Protein AF-A0A926TLB5-F1 (afdb_monomer_lite)

Secondary structure (DSSP, 8-state):
---------EEEEE--EEEETTEEEEEEEEEES--TTS-TT-TT--EEEEEEEEEEETTEEEEEEEEEEESS---HHHHHHHHHH-HHHHH---

pLDDT: mean 83.16, std 13.11, range [44.34, 97.69]

Radius of gyration: 14.3 Å; chains: 1; bounding box: 35×25×36 Å

Structure (mmCIF, N/CA/C/O backbone):
data_AF-A0A926TLB5-F1
#
_entry.id   AF-A0A926TLB5-F1
#
loop_
_atom_site.group_PDB
_atom_site.id
_atom_site.type_symbol
_atom_site.label_atom_id
_atom_site.label_alt_id
_atom_site.label_comp_id
_atom_site.label_asym_id
_atom_site.label_entity_id
_atom_site.label_seq_id
_atom_site.pdbx_PDB_ins_code
_atom_site.Cartn_x
_atom_site.Cartn_y
_atom_site.Cartn_z
_atom_site.occupancy
_atom_site.B_iso_or_equiv
_atom_site.auth_seq_id
_atom_site.auth_comp_id
_atom_site.auth_asym_id
_atom_site.auth_atom_id
_atom_site.pdbx_PDB_model_num
ATOM 1 N N . MET A 1 1 ? 11.085 17.278 -5.282 1.00 44.34 1 MET A N 1
ATOM 2 C CA . MET A 1 1 ? 11.140 17.315 -3.807 1.00 44.34 1 MET A CA 1
ATOM 3 C C . MET A 1 1 ? 10.642 15.971 -3.307 1.00 44.34 1 MET A C 1
ATOM 5 O O . MET A 1 1 ? 9.530 15.608 -3.660 1.00 44.34 1 MET A O 1
ATOM 9 N N . GLN A 1 2 ? 11.465 15.197 -2.597 1.00 52.81 2 GLN A N 1
ATOM 10 C CA . GLN A 1 2 ? 10.972 14.029 -1.863 1.00 52.81 2 GLN A CA 1
ATOM 11 C C . GLN A 1 2 ? 10.305 14.562 -0.597 1.00 52.81 2 GLN A C 1
ATOM 13 O O . GLN A 1 2 ? 10.980 15.110 0.270 1.00 52.81 2 GLN A O 1
ATOM 18 N N . THR A 1 3 ? 8.979 14.496 -0.532 1.00 59.03 3 THR A N 1
ATOM 19 C CA . THR A 1 3 ? 8.248 14.852 0.684 1.00 59.03 3 THR A CA 1
ATOM 20 C C . THR A 1 3 ? 8.497 13.754 1.709 1.00 59.03 3 THR A C 1
ATOM 22 O O . THR A 1 3 ? 8.103 12.610 1.496 1.00 59.03 3 THR A O 1
ATOM 25 N N . GLN A 1 4 ? 9.187 14.084 2.798 1.00 67.25 4 GLN A N 1
ATOM 26 C CA . GLN A 1 4 ? 9.387 13.161 3.907 1.00 67.25 4 GLN A CA 1
ATOM 27 C C . GLN A 1 4 ? 8.161 13.235 4.821 1.00 67.25 4 GLN A C 1
ATOM 29 O O . GLN A 1 4 ? 7.875 14.284 5.395 1.00 67.25 4 GLN A O 1
ATOM 34 N N . PHE A 1 5 ? 7.412 12.138 4.917 1.00 76.88 5 PHE A N 1
ATOM 35 C CA . PHE A 1 5 ? 6.289 12.022 5.846 1.00 76.88 5 PHE A CA 1
ATOM 36 C C . PHE A 1 5 ? 6.789 11.529 7.203 1.00 76.88 5 PHE A C 1
ATOM 38 O O . PHE A 1 5 ? 7.741 10.748 7.266 1.00 76.88 5 PHE A O 1
ATOM 45 N N . GLU A 1 6 ? 6.139 11.962 8.282 1.00 76.88 6 GLU A N 1
ATOM 46 C CA . GLU A 1 6 ? 6.471 11.473 9.617 1.00 76.88 6 GLU A CA 1
ATOM 47 C C . GLU A 1 6 ? 6.324 9.942 9.701 1.00 76.88 6 GLU A C 1
ATOM 49 O O . GLU A 1 6 ? 5.416 9.360 9.088 1.00 76.88 6 GLU A O 1
ATOM 54 N N . PRO A 1 7 ? 7.212 9.263 10.446 1.00 74.31 7 PRO A N 1
ATOM 55 C CA . PRO A 1 7 ? 7.097 7.834 10.673 1.00 74.31 7 PRO A CA 1
ATOM 56 C C . PRO A 1 7 ? 5.904 7.558 11.596 1.00 74.31 7 PRO A C 1
ATOM 58 O O . PRO A 1 7 ? 5.969 7.756 12.806 1.00 74.31 7 PRO A O 1
ATOM 61 N N . VAL A 1 8 ? 4.803 7.089 11.009 1.00 81.75 8 VAL A N 1
ATOM 62 C CA . VAL A 1 8 ? 3.609 6.638 11.737 1.00 81.75 8 VAL A CA 1
ATOM 63 C C . VAL A 1 8 ? 3.673 5.116 11.909 1.00 81.75 8 VAL A C 1
ATOM 65 O O . VAL A 1 8 ? 4.011 4.428 10.941 1.00 81.75 8 VAL A O 1
ATOM 68 N N . PRO A 1 9 ? 3.333 4.570 13.093 1.00 87.38 9 PRO A N 1
ATOM 69 C CA . PRO A 1 9 ? 3.200 3.131 13.288 1.00 87.38 9 PRO A CA 1
ATOM 70 C C . PRO A 1 9 ? 2.268 2.483 12.253 1.00 87.38 9 PRO A C 1
ATOM 72 O O . PRO A 1 9 ? 1.202 3.016 11.914 1.00 87.38 9 PRO A O 1
ATOM 75 N N . VAL A 1 10 ? 2.704 1.340 11.722 1.00 91.75 10 VAL A N 1
ATOM 76 C CA . VAL A 1 10 ? 1.985 0.577 10.697 1.00 91.75 10 VAL A CA 1
ATOM 77 C C . VAL A 1 10 ? 1.406 -0.691 11.314 1.00 91.75 10 VAL A C 1
ATOM 79 O O . VAL A 1 10 ? 2.120 -1.457 11.955 1.00 91.75 10 VAL A O 1
ATOM 82 N N . GLN A 1 11 ? 0.120 -0.944 11.076 1.00 93.12 11 GLN A N 1
ATOM 83 C CA . GLN A 1 11 ? -0.539 -2.192 11.484 1.00 93.12 11 GLN A CA 1
ATOM 84 C C . GLN A 1 11 ? -0.222 -3.345 10.551 1.00 93.12 11 GLN A C 1
ATOM 86 O O . GLN A 1 11 ? -0.204 -4.503 10.956 1.00 93.12 11 GLN A O 1
ATOM 91 N N . SER A 1 12 ? -0.058 -3.034 9.272 1.00 96.12 12 SER A N 1
ATOM 92 C CA . SER A 1 12 ? 0.166 -4.021 8.231 1.00 96.12 12 SER A CA 1
ATOM 93 C C . SER A 1 12 ? 0.932 -3.381 7.085 1.00 96.12 12 SER A C 1
ATOM 95 O O . SER A 1 12 ? 0.768 -2.188 6.803 1.00 96.12 12 SER A O 1
ATOM 97 N N . LEU A 1 13 ? 1.766 -4.187 6.436 1.00 96.50 13 LEU A N 1
ATOM 98 C CA . LEU A 1 13 ? 2.638 -3.796 5.342 1.00 96.50 13 LEU A CA 1
ATOM 99 C C . LEU A 1 13 ? 2.609 -4.884 4.268 1.00 96.50 13 LEU A C 1
ATOM 101 O O . LEU A 1 13 ? 2.741 -6.062 4.591 1.00 96.50 13 LEU A O 1
ATOM 105 N N . ASP A 1 14 ? 2.473 -4.481 3.009 1.00 97.69 14 ASP A N 1
ATOM 106 C CA . ASP A 1 14 ? 2.636 -5.355 1.848 1.00 97.69 14 ASP A CA 1
ATOM 107 C C . ASP A 1 14 ? 3.428 -4.624 0.762 1.00 97.69 14 ASP A C 1
ATOM 109 O O . ASP A 1 14 ? 3.228 -3.425 0.550 1.00 97.69 14 ASP A O 1
ATOM 113 N N . THR A 1 15 ? 4.328 -5.335 0.081 1.00 96.69 15 THR A N 1
ATOM 114 C CA . THR A 1 15 ? 5.258 -4.727 -0.886 1.00 96.69 15 THR A CA 1
ATOM 115 C C . THR A 1 15 ? 5.267 -5.467 -2.229 1.00 96.69 15 THR A C 1
ATOM 117 O O . THR A 1 15 ? 6.283 -6.060 -2.611 1.00 96.69 15 THR A O 1
ATOM 120 N N . PRO A 1 16 ? 4.146 -5.492 -2.974 1.00 94.88 16 PRO A N 1
ATOM 121 C CA . PRO A 1 16 ? 4.082 -6.221 -4.228 1.00 94.88 16 PRO A CA 1
ATOM 122 C C . PRO A 1 16 ? 4.947 -5.558 -5.301 1.00 94.88 16 PRO A C 1
ATOM 124 O O . PRO A 1 16 ? 4.907 -4.342 -5.525 1.00 94.88 16 PRO A O 1
ATOM 127 N N . THR A 1 17 ? 5.686 -6.397 -6.023 1.00 93.50 17 THR A N 1
ATOM 128 C CA . THR A 1 17 ? 6.422 -6.010 -7.228 1.00 93.50 17 THR A CA 1
ATOM 129 C C . THR A 1 17 ? 5.744 -6.591 -8.459 1.00 93.50 17 THR A C 1
ATOM 131 O O . THR A 1 17 ? 5.308 -7.739 -8.475 1.00 93.50 17 THR A O 1
ATOM 134 N N . GLU A 1 18 ? 5.664 -5.787 -9.508 1.00 91.06 18 GLU A N 1
ATOM 135 C CA . GLU A 1 18 ? 5.104 -6.151 -10.797 1.00 91.06 18 GLU A CA 1
ATOM 136 C C . GLU A 1 18 ? 6.090 -5.799 -11.910 1.00 91.06 18 GLU A C 1
ATOM 138 O O . GLU A 1 18 ? 6.631 -4.694 -11.941 1.00 91.06 18 GLU A O 1
ATOM 143 N N . GLN A 1 19 ? 6.276 -6.724 -12.852 1.00 89.88 19 GLN A N 1
ATOM 144 C CA . GLN A 1 19 ? 6.993 -6.479 -14.098 1.00 89.88 19 GLN A CA 1
ATOM 145 C C . GLN A 1 19 ? 6.005 -6.527 -15.262 1.00 89.88 19 GLN A C 1
ATOM 147 O O . GLN A 1 19 ? 5.228 -7.469 -15.405 1.00 89.88 19 GLN A O 1
ATOM 152 N N . THR A 1 20 ? 6.046 -5.526 -16.133 1.00 85.94 20 THR A N 1
ATOM 153 C CA . THR A 1 20 ? 5.302 -5.507 -17.393 1.00 85.94 20 THR A CA 1
ATOM 154 C C . THR A 1 20 ? 6.208 -4.978 -18.489 1.00 85.94 20 THR A C 1
ATOM 156 O O . THR A 1 20 ? 6.509 -3.791 -18.495 1.00 85.94 20 THR A O 1
ATOM 159 N N . ARG A 1 21 ? 6.610 -5.830 -19.441 1.00 87.81 21 ARG A N 1
ATOM 160 C CA . ARG A 1 21 ? 7.500 -5.461 -20.560 1.00 87.81 21 ARG A CA 1
ATOM 161 C C . ARG A 1 21 ? 8.722 -4.660 -20.073 1.00 87.81 21 ARG A C 1
ATOM 163 O O . ARG A 1 21 ? 9.595 -5.239 -19.436 1.00 87.81 21 ARG A O 1
ATOM 170 N N . ASP A 1 22 ? 8.754 -3.355 -20.336 1.00 85.38 22 ASP A N 1
ATOM 171 C CA . ASP A 1 22 ? 9.822 -2.397 -20.024 1.00 85.38 22 ASP A CA 1
ATOM 172 C C . ASP A 1 22 ? 9.637 -1.647 -18.691 1.00 85.38 22 ASP A C 1
ATOM 174 O O . ASP A 1 22 ? 10.438 -0.770 -18.356 1.00 85.38 22 ASP A O 1
ATOM 178 N N . ARG A 1 23 ? 8.579 -1.964 -17.937 1.00 86.50 23 ARG A N 1
ATOM 179 C CA . ARG A 1 23 ? 8.205 -1.290 -16.694 1.00 86.50 23 ARG A CA 1
ATOM 180 C C . ARG A 1 23 ? 8.251 -2.246 -15.508 1.00 86.50 23 ARG A C 1
ATOM 182 O O . ARG A 1 23 ? 7.491 -3.211 -15.463 1.00 86.50 23 ARG A O 1
ATOM 189 N N . GLN A 1 24 ? 9.061 -1.902 -14.512 1.00 92.00 24 GLN A N 1
ATOM 190 C CA . GLN A 1 24 ? 8.994 -2.492 -13.176 1.00 92.00 24 GLN A CA 1
ATOM 191 C C . GLN A 1 24 ? 8.253 -1.532 -12.249 1.00 92.00 24 GLN A C 1
ATOM 193 O O . GLN A 1 24 ? 8.467 -0.320 -12.301 1.00 92.00 24 GLN A O 1
ATOM 198 N N . THR A 1 25 ? 7.355 -2.038 -11.414 1.00 91.88 25 THR A N 1
ATOM 199 C CA . THR A 1 25 ? 6.634 -1.241 -10.420 1.00 91.88 25 THR A CA 1
ATOM 200 C C . THR A 1 25 ? 6.624 -1.971 -9.091 1.00 91.88 25 THR A C 1
ATOM 202 O O . THR A 1 25 ? 6.059 -3.054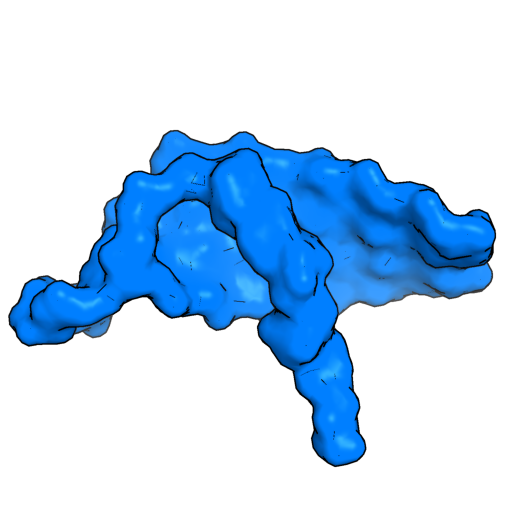 -8.986 1.00 91.88 25 THR A O 1
ATOM 205 N N . GLN A 1 26 ? 7.216 -1.360 -8.074 1.00 94.25 26 GLN A N 1
ATOM 206 C CA . GLN A 1 26 ? 7.089 -1.788 -6.688 1.00 94.25 26 GLN A CA 1
ATOM 207 C C . GLN A 1 26 ? 6.125 -0.841 -5.982 1.00 94.25 26 GLN A C 1
ATOM 209 O O . GLN A 1 26 ? 6.233 0.380 -6.121 1.00 94.25 26 GLN A O 1
ATOM 214 N N . ARG A 1 27 ? 5.167 -1.398 -5.246 1.00 93.38 27 ARG A N 1
ATOM 215 C CA . ARG A 1 27 ? 4.259 -0.635 -4.388 1.00 93.38 27 ARG A CA 1
ATOM 216 C C . ARG A 1 27 ? 4.505 -1.076 -2.962 1.00 93.38 27 ARG A C 1
ATOM 218 O O . ARG A 1 27 ? 4.520 -2.269 -2.724 1.00 93.38 27 ARG A O 1
ATOM 225 N N . THR A 1 28 ? 4.662 -0.143 -2.043 1.00 96.12 28 THR A N 1
ATOM 226 C CA . THR A 1 28 ? 4.664 -0.400 -0.605 1.00 96.12 28 THR A CA 1
ATOM 227 C C . THR A 1 28 ? 3.352 0.138 -0.058 1.00 96.12 28 THR A C 1
ATOM 229 O O . THR A 1 28 ? 3.132 1.348 -0.063 1.00 96.12 28 THR A O 1
ATOM 232 N N . VAL A 1 29 ? 2.460 -0.754 0.361 1.00 96.06 29 VAL A N 1
ATOM 233 C CA . VAL A 1 29 ? 1.160 -0.425 0.949 1.00 96.06 29 VAL A CA 1
ATOM 234 C C . VAL A 1 29 ? 1.272 -0.567 2.459 1.00 96.06 29 VAL A C 1
ATOM 236 O O . VAL A 1 29 ? 1.523 -1.655 2.969 1.00 96.06 29 VAL A O 1
ATOM 239 N N . SER A 1 30 ? 1.075 0.528 3.186 1.00 95.75 30 SER A N 1
ATOM 240 C CA . SER A 1 30 ? 1.096 0.561 4.648 1.00 95.75 30 SER A CA 1
ATOM 241 C C . SER A 1 30 ? -0.278 0.938 5.183 1.00 95.75 30 SER A C 1
ATOM 243 O O . SER A 1 30 ? -0.780 2.017 4.871 1.00 95.75 30 SER A O 1
ATOM 245 N N . VAL A 1 31 ? -0.875 0.085 6.016 1.00 94.62 31 VAL A N 1
ATOM 246 C CA . VAL A 1 31 ? -2.080 0.427 6.789 1.00 94.62 31 VAL A CA 1
ATOM 247 C C . VAL A 1 31 ? -1.637 1.090 8.085 1.00 94.62 31 VAL A C 1
ATOM 249 O O . VAL A 1 31 ? -0.940 0.472 8.888 1.00 94.62 31 VAL A O 1
ATOM 252 N N . LEU A 1 32 ? -2.022 2.346 8.286 1.00 91.50 32 LEU A N 1
ATOM 253 C CA . LEU A 1 32 ? -1.592 3.136 9.438 1.00 91.50 32 LEU A CA 1
ATOM 254 C C . LEU A 1 32 ? -2.455 2.828 10.671 1.00 91.50 32 LEU A C 1
ATOM 256 O O . LEU A 1 32 ? -3.666 2.632 10.546 1.00 91.50 32 LEU A O 1
ATOM 260 N N . ASP A 1 33 ? -1.839 2.816 11.857 1.00 82.88 33 ASP A N 1
ATOM 261 C CA . ASP A 1 33 ? -2.501 2.505 13.134 1.00 82.88 33 ASP A CA 1
ATOM 262 C C . ASP A 1 33 ? -3.648 3.453 13.478 1.00 82.88 33 ASP A C 1
ATOM 264 O O . ASP A 1 33 ? -4.790 3.051 13.720 1.00 82.88 33 ASP A O 1
ATOM 268 N N . ARG A 1 34 ? -3.329 4.743 13.515 1.00 69.81 34 ARG A N 1
ATOM 269 C CA . ARG A 1 34 ? -4.269 5.814 13.816 1.00 69.81 34 ARG A CA 1
ATOM 270 C C . ARG A 1 34 ? -3.679 7.100 13.283 1.00 69.81 34 ARG A C 1
ATOM 272 O O . ARG A 1 34 ? -2.554 7.451 13.622 1.00 69.81 34 ARG A O 1
ATOM 279 N N . VAL A 1 35 ? -4.446 7.814 12.470 1.00 64.31 35 VAL A N 1
ATOM 280 C CA . VAL A 1 35 ? -4.069 9.173 12.089 1.00 64.31 35 VAL A CA 1
ATOM 281 C C . VAL A 1 35 ? -4.603 10.105 13.164 1.00 64.31 35 VAL A C 1
ATOM 283 O O . VAL A 1 35 ? -5.813 10.292 13.310 1.00 64.31 35 VAL A O 1
ATOM 286 N N . THR A 1 36 ? -3.686 10.641 13.962 1.00 63.78 36 THR A N 1
ATOM 287 C CA . THR A 1 36 ? -3.969 11.732 14.890 1.00 63.78 36 THR A CA 1
ATOM 288 C C . THR A 1 36 ? -4.549 12.911 14.097 1.00 63.78 36 THR A C 1
ATOM 290 O O . THR A 1 36 ? -4.070 13.249 13.020 1.00 63.78 36 THR A O 1
ATOM 293 N N . GLY A 1 37 ? -5.646 13.501 14.580 1.00 64.25 37 GLY A N 1
ATOM 294 C CA . GLY A 1 37 ? -6.296 14.646 13.921 1.00 64.25 37 GLY A CA 1
ATOM 295 C C . GLY A 1 37 ? -7.488 14.322 13.011 1.00 64.25 37 GLY A C 1
ATOM 296 O O . GLY A 1 37 ? -8.158 15.247 12.553 1.00 64.25 37 GLY A O 1
ATOM 297 N N . ILE A 1 38 ? -7.836 13.048 12.794 1.00 67.12 38 ILE A N 1
ATOM 298 C CA . ILE A 1 38 ? -9.127 12.702 12.177 1.00 67.12 38 ILE A CA 1
ATOM 299 C C . ILE A 1 38 ? -10.186 12.610 13.264 1.00 67.12 38 ILE A C 1
ATOM 301 O O . ILE A 1 38 ? -10.081 11.788 14.171 1.00 67.12 38 ILE A O 1
ATOM 305 N N . ASN A 1 39 ? -11.209 13.465 13.165 1.00 67.00 39 ASN A N 1
ATOM 306 C CA . ASN A 1 39 ? -12.328 13.469 14.100 1.00 67.00 39 ASN A CA 1
ATOM 307 C C . ASN A 1 39 ? -12.969 12.061 14.154 1.00 67.00 39 ASN A C 1
ATOM 309 O O . ASN A 1 39 ? -13.506 11.620 13.131 1.00 67.00 39 ASN A O 1
ATOM 313 N N . PRO A 1 40 ? -12.966 11.384 15.322 1.00 61.03 40 PRO A N 1
ATOM 314 C CA . PRO A 1 40 ? -13.550 10.053 15.496 1.00 61.03 40 PRO A CA 1
ATOM 315 C C . PRO A 1 40 ? -15.047 9.973 15.165 1.00 61.03 40 PRO A C 1
ATOM 317 O O . PRO A 1 40 ? -15.558 8.894 14.890 1.00 61.03 40 PRO A O 1
ATOM 320 N N . GLN A 1 41 ? -15.760 11.105 15.162 1.00 63.72 41 GLN A N 1
ATOM 321 C CA . GLN A 1 41 ? -17.171 11.187 14.776 1.00 63.72 41 GLN A CA 1
ATOM 322 C C . GLN A 1 41 ? -17.396 11.056 13.263 1.00 63.72 41 GLN A C 1
ATOM 324 O O . GLN A 1 41 ? -18.540 10.979 12.819 1.00 63.72 41 GLN A O 1
ATOM 329 N N . ARG A 1 42 ? -16.339 11.011 12.437 1.00 64.00 42 ARG A N 1
ATOM 330 C CA . ARG A 1 42 ? -16.466 10.626 11.026 1.00 64.00 42 ARG A CA 1
ATOM 331 C C . ARG A 1 42 ? -16.695 9.117 10.935 1.00 64.00 42 ARG A C 1
ATOM 333 O O . ARG A 1 42 ? -15.774 8.360 10.656 1.00 64.00 42 ARG A O 1
ATOM 340 N N . VAL A 1 43 ? -17.953 8.711 11.108 1.00 59.88 43 VAL A N 1
ATOM 341 C CA . VAL A 1 43 ? -18.455 7.319 11.177 1.00 59.88 43 VAL A CA 1
ATOM 342 C C . VAL A 1 43 ? -18.095 6.443 9.954 1.00 59.88 43 VAL A C 1
ATOM 344 O O . VAL A 1 43 ? -18.355 5.247 9.946 1.00 59.88 43 VAL A O 1
ATOM 347 N N . GLY A 1 44 ? -17.479 7.008 8.910 1.00 69.00 44 GLY A N 1
ATOM 348 C CA . GLY A 1 44 ? -17.118 6.308 7.676 1.00 69.00 44 GLY A CA 1
ATOM 349 C C . GLY A 1 44 ? -15.624 6.075 7.438 1.00 69.00 44 GLY A C 1
ATOM 350 O O . GLY A 1 44 ? -15.291 5.460 6.430 1.00 69.00 44 GLY A O 1
ATOM 351 N N . VAL A 1 45 ? -14.712 6.556 8.291 1.00 77.94 45 VAL A N 1
ATOM 352 C CA . VAL A 1 45 ? -13.262 6.375 8.079 1.00 77.94 45 VAL A CA 1
ATOM 353 C C . VAL A 1 45 ? -12.711 5.362 9.069 1.00 77.94 45 VAL A C 1
ATOM 355 O O . VAL A 1 45 ? -12.509 5.685 10.234 1.00 77.94 45 VAL A O 1
ATOM 358 N N . GLN A 1 46 ? -12.438 4.150 8.588 1.00 82.19 46 GLN A N 1
ATOM 359 C CA . GLN A 1 46 ? -11.865 3.080 9.407 1.00 82.19 46 GLN A CA 1
ATOM 360 C C . GLN A 1 46 ? -10.357 2.943 9.216 1.00 82.19 46 GLN A C 1
ATOM 362 O O . GLN A 1 46 ? -9.645 2.610 10.161 1.00 82.19 46 GLN A O 1
ATOM 367 N N . ARG A 1 47 ? -9.851 3.192 8.002 1.00 86.56 47 ARG A N 1
ATOM 368 C CA . ARG A 1 47 ? -8.445 2.979 7.646 1.00 86.56 47 ARG A CA 1
ATOM 369 C C . ARG A 1 47 ? -7.880 4.109 6.810 1.00 86.56 47 ARG A C 1
ATOM 371 O O . ARG A 1 47 ? -8.571 4.695 5.975 1.00 86.56 47 ARG A O 1
ATOM 378 N N . ILE A 1 48 ? -6.588 4.347 7.015 1.00 90.19 48 ILE A N 1
ATOM 379 C CA . ILE A 1 48 ? -5.753 5.136 6.119 1.00 90.19 48 ILE A CA 1
ATOM 380 C C . ILE A 1 48 ? -4.613 4.268 5.641 1.00 90.19 48 ILE A C 1
ATOM 382 O O . ILE A 1 48 ? -3.958 3.591 6.435 1.00 90.19 48 ILE A O 1
ATOM 386 N N . MET A 1 49 ? -4.393 4.311 4.335 1.00 92.69 49 MET A 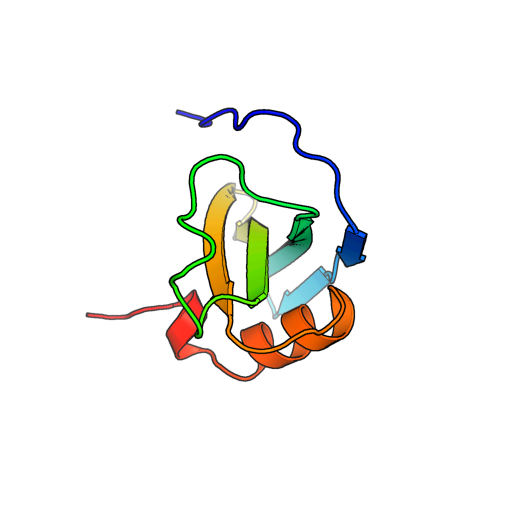N 1
ATOM 387 C CA . MET A 1 49 ? -3.318 3.595 3.681 1.00 92.69 49 MET A CA 1
ATOM 388 C C . MET A 1 49 ? -2.358 4.604 3.067 1.00 92.69 49 MET A C 1
ATOM 390 O O . MET A 1 49 ? -2.789 5.487 2.323 1.00 92.69 49 MET A O 1
ATOM 394 N N . ARG A 1 50 ? -1.064 4.457 3.353 1.00 93.50 50 ARG A N 1
ATOM 395 C CA . ARG A 1 50 ? 0.007 5.103 2.591 1.00 93.50 50 ARG A CA 1
ATOM 396 C C . ARG A 1 50 ? 0.459 4.135 1.508 1.00 93.50 50 ARG A C 1
ATOM 398 O O . ARG A 1 50 ? 0.716 2.972 1.803 1.00 93.50 50 ARG A O 1
ATOM 405 N N . VAL A 1 51 ? 0.543 4.606 0.271 1.00 93.12 51 VAL A N 1
ATOM 406 C CA . VAL A 1 51 ? 1.033 3.819 -0.861 1.00 93.12 51 VAL A CA 1
ATOM 407 C C . VAL A 1 51 ? 2.209 4.543 -1.475 1.00 93.12 51 VAL A C 1
ATOM 409 O O . VAL A 1 51 ? 2.057 5.628 -2.026 1.00 93.12 51 VAL A O 1
ATOM 412 N N . GLU A 1 52 ? 3.382 3.941 -1.368 1.00 93.88 52 GLU A N 1
ATOM 413 C CA . GLU A 1 52 ? 4.603 4.436 -1.992 1.00 93.88 52 GLU A CA 1
ATOM 414 C C . GLU A 1 52 ? 4.869 3.597 -3.236 1.00 93.88 52 GLU A C 1
ATOM 416 O O . GLU A 1 52 ? 4.985 2.377 -3.161 1.00 93.88 52 GLU A O 1
ATOM 421 N N . ARG A 1 53 ? 4.929 4.237 -4.400 1.00 92.00 53 ARG A N 1
ATOM 422 C CA . ARG A 1 53 ? 5.109 3.576 -5.688 1.00 92.00 53 ARG A CA 1
ATOM 423 C C . ARG A 1 53 ? 6.446 3.982 -6.279 1.00 92.00 53 ARG A C 1
ATOM 425 O O . ARG A 1 53 ? 6.670 5.161 -6.527 1.00 92.00 53 ARG A O 1
ATOM 432 N N . VAL A 1 54 ? 7.300 3.002 -6.550 1.00 92.62 54 VAL A N 1
ATOM 433 C CA . VAL A 1 54 ? 8.545 3.178 -7.305 1.00 92.62 54 VAL A CA 1
ATOM 434 C C . VAL A 1 54 ? 8.369 2.515 -8.663 1.00 92.62 54 VAL A C 1
ATOM 436 O O . VAL A 1 54 ? 8.122 1.312 -8.753 1.00 92.62 54 VAL A O 1
ATOM 439 N N . VAL A 1 55 ? 8.467 3.307 -9.726 1.00 90.62 55 VAL A N 1
ATOM 440 C CA . VAL A 1 55 ? 8.354 2.857 -11.114 1.00 90.62 55 VAL A CA 1
ATOM 441 C C . VAL A 1 55 ? 9.692 3.046 -11.800 1.00 90.62 55 VAL A C 1
ATOM 443 O O . VAL A 1 55 ? 10.208 4.156 -11.828 1.00 90.62 55 VAL A O 1
ATOM 446 N N . THR A 1 56 ? 10.208 2.002 -12.435 1.00 89.75 56 THR A N 1
ATOM 447 C CA . THR A 1 56 ? 11.357 2.116 -13.336 1.00 89.75 56 THR A CA 1
ATOM 448 C C . THR A 1 56 ? 10.870 1.915 -14.761 1.00 89.75 56 THR A C 1
ATOM 450 O O . THR A 1 56 ? 10.334 0.856 -15.089 1.00 89.75 56 THR A O 1
ATOM 453 N N . ARG A 1 57 ? 11.057 2.926 -15.616 1.00 83.94 57 ARG A N 1
ATOM 454 C CA . ARG A 1 57 ? 10.813 2.842 -17.064 1.00 83.94 57 ARG A CA 1
ATOM 455 C C . ARG A 1 57 ? 12.055 3.327 -17.798 1.00 83.94 57 ARG A C 1
ATOM 457 O O . ARG A 1 57 ? 12.514 4.433 -17.530 1.00 83.94 57 ARG A O 1
ATOM 464 N N . ALA A 1 58 ? 12.600 2.516 -18.705 1.00 80.56 58 ALA A N 1
ATOM 465 C CA . ALA A 1 58 ? 13.809 2.855 -19.469 1.00 80.56 58 ALA A CA 1
ATOM 466 C C . ALA A 1 58 ? 14.963 3.401 -18.586 1.00 80.56 58 ALA A C 1
ATOM 468 O O . ALA A 1 58 ? 15.549 4.440 -18.889 1.00 80.56 58 ALA A O 1
ATOM 469 N N . ASN A 1 59 ? 15.246 2.732 -17.458 1.00 77.31 59 ASN A N 1
ATOM 470 C CA . ASN A 1 59 ? 16.233 3.138 -16.441 1.00 77.31 59 ASN A CA 1
ATOM 471 C C . ASN A 1 59 ? 15.999 4.493 -15.750 1.00 77.31 59 ASN A C 1
ATOM 473 O O . ASN A 1 59 ? 16.882 4.988 -15.053 1.00 77.31 59 ASN A O 1
ATOM 477 N N . ARG A 1 60 ? 14.813 5.091 -15.881 1.00 81.00 60 ARG A N 1
ATOM 478 C CA . ARG A 1 60 ? 14.439 6.295 -15.134 1.00 81.00 60 ARG A CA 1
ATOM 479 C C . ARG A 1 60 ? 13.500 5.905 -13.992 1.00 81.00 60 ARG A C 1
ATOM 481 O O . ARG A 1 60 ? 12.353 5.544 -14.276 1.00 81.00 60 ARG A O 1
ATOM 488 N N . PRO A 1 61 ? 13.969 5.920 -12.731 1.00 84.94 61 PRO A N 1
ATOM 489 C CA . PRO A 1 61 ? 13.102 5.700 -11.590 1.00 84.94 61 PRO A CA 1
ATOM 490 C C . PRO A 1 61 ? 12.228 6.936 -11.347 1.00 84.94 61 PRO A C 1
ATOM 492 O O . PRO A 1 61 ? 12.684 8.076 -11.439 1.00 84.94 61 PRO A O 1
ATOM 495 N N . PHE A 1 62 ? 10.968 6.696 -11.018 1.00 88.19 62 PHE A N 1
ATOM 496 C CA . PHE A 1 62 ? 9.999 7.687 -10.581 1.00 88.19 62 PHE A CA 1
ATOM 497 C C . PHE A 1 62 ? 9.350 7.192 -9.292 1.00 88.19 62 PHE A C 1
ATOM 499 O O . PHE A 1 62 ? 8.944 6.031 -9.216 1.00 88.19 62 PHE A O 1
ATOM 506 N N . THR A 1 63 ? 9.242 8.070 -8.297 1.00 90.31 63 THR A N 1
ATOM 507 C CA . THR A 1 63 ? 8.622 7.750 -7.010 1.00 90.31 63 THR A CA 1
ATOM 508 C C . THR A 1 63 ? 7.407 8.629 -6.786 1.00 90.31 63 THR A C 1
ATOM 510 O O . THR A 1 63 ? 7.464 9.840 -6.993 1.00 90.31 63 THR A O 1
ATOM 513 N N . GLU A 1 64 ? 6.329 8.018 -6.315 1.00 90.25 64 GLU A N 1
ATOM 514 C CA . GLU A 1 64 ? 5.085 8.690 -5.964 1.00 90.25 64 GLU A CA 1
ATOM 515 C C . GLU A 1 64 ? 4.580 8.190 -4.613 1.00 90.25 64 GLU A C 1
ATOM 517 O O . GLU A 1 64 ? 4.760 7.020 -4.273 1.00 90.25 64 GLU A O 1
ATOM 522 N N . THR A 1 65 ? 3.935 9.066 -3.848 1.00 91.25 65 THR A N 1
ATOM 523 C CA . THR A 1 65 ? 3.283 8.691 -2.594 1.00 91.25 65 THR A CA 1
ATOM 524 C C . THR A 1 65 ? 1.834 9.145 -2.625 1.00 91.25 65 THR A C 1
ATOM 526 O O . THR A 1 65 ? 1.552 10.325 -2.826 1.00 91.25 65 THR A O 1
ATOM 529 N N . MET A 1 66 ? 0.921 8.210 -2.388 1.00 91.00 66 MET A N 1
ATOM 530 C CA . MET A 1 66 ? -0.515 8.444 -2.309 1.00 91.00 66 MET A CA 1
ATOM 531 C C . MET A 1 66 ? -1.025 8.088 -0.918 1.00 91.00 66 MET A C 1
ATOM 533 O O . MET A 1 66 ? -0.520 7.169 -0.270 1.00 91.00 66 MET A O 1
ATOM 537 N N . PHE A 1 67 ? -2.076 8.781 -0.486 1.00 90.12 67 PHE A N 1
ATOM 538 C CA . PHE A 1 67 ? -2.837 8.422 0.704 1.00 90.12 67 PHE A CA 1
ATOM 539 C C . PHE A 1 67 ? -4.272 8.104 0.308 1.00 90.12 67 PHE A C 1
ATOM 541 O O . PHE A 1 67 ? -4.928 8.889 -0.378 1.00 90.12 67 PHE A O 1
ATOM 548 N N . TYR A 1 68 ? -4.761 6.959 0.767 1.00 90.25 68 TYR A N 1
ATOM 549 C CA . TYR A 1 68 ? -6.138 6.528 0.578 1.00 90.25 68 TYR A CA 1
ATOM 550 C C . TYR A 1 68 ? -6.844 6.433 1.924 1.00 90.25 68 TYR A C 1
ATOM 552 O O . TYR A 1 68 ? -6.239 6.092 2.940 1.00 90.25 68 TYR A O 1
ATOM 560 N N . ILE A 1 69 ? -8.144 6.710 1.912 1.00 88.62 69 ILE A N 1
ATOM 561 C CA . ILE A 1 69 ? -9.026 6.586 3.068 1.00 88.62 69 ILE A CA 1
ATOM 562 C C . ILE A 1 69 ? -10.059 5.511 2.739 1.00 88.62 69 ILE A C 1
ATOM 564 O O . ILE A 1 69 ? -10.626 5.516 1.645 1.00 88.62 69 ILE A O 1
ATOM 568 N N . SER A 1 70 ? -10.308 4.592 3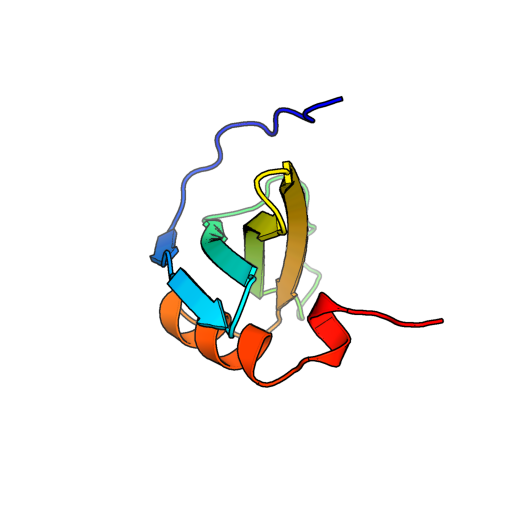.669 1.00 87.31 70 SER A N 1
ATOM 569 C CA . SER A 1 70 ? -11.294 3.529 3.493 1.00 87.31 70 SER A CA 1
ATOM 570 C C . SER A 1 70 ? -12.200 3.380 4.708 1.00 87.31 70 SER A C 1
ATOM 572 O O . SER A 1 70 ? -11.772 3.524 5.853 1.00 87.31 70 SER A O 1
ATOM 574 N N . SER A 1 71 ? -13.460 3.041 4.445 1.00 87.94 71 SER A N 1
ATOM 575 C CA . SER A 1 71 ? -14.406 2.533 5.440 1.00 87.94 71 SER A CA 1
ATOM 576 C C . SER A 1 71 ? -14.220 1.039 5.722 1.00 87.94 71 SER A C 1
ATOM 578 O O . SER A 1 71 ? -14.849 0.507 6.631 1.00 87.94 71 SER A O 1
ATOM 580 N N . LEU A 1 72 ? -13.386 0.343 4.945 1.00 89.56 72 LEU A N 1
ATOM 581 C CA . LEU A 1 72 ? -13.092 -1.072 5.141 1.00 89.56 72 LEU A CA 1
ATOM 582 C C . LEU A 1 72 ? -11.954 -1.247 6.144 1.00 89.56 72 LEU A C 1
ATOM 584 O O . LEU A 1 72 ? -11.013 -0.459 6.165 1.00 89.56 72 LEU A O 1
ATOM 588 N N . THR A 1 73 ? -11.999 -2.334 6.909 1.00 90.06 73 THR A N 1
ATOM 589 C CA . THR A 1 73 ? -10.966 -2.714 7.881 1.00 90.06 73 THR A CA 1
ATOM 590 C C . THR A 1 73 ? -10.210 -3.936 7.359 1.00 90.06 73 THR A C 1
ATOM 592 O O . THR A 1 73 ? -10.462 -5.053 7.794 1.00 90.06 73 THR A O 1
ATOM 595 N N . LEU A 1 74 ? -9.322 -3.731 6.384 1.00 93.69 74 LEU A N 1
ATOM 596 C CA . LEU A 1 74 ? -8.518 -4.793 5.762 1.00 93.69 74 LEU A CA 1
ATOM 597 C C . LEU A 1 74 ? -7.029 -4.634 6.093 1.00 93.69 74 LEU A C 1
ATOM 599 O O . LEU A 1 74 ? -6.608 -3.586 6.590 1.00 93.69 74 LEU A O 1
ATOM 603 N N . ASP A 1 75 ? -6.246 -5.674 5.821 1.00 96.06 75 ASP A N 1
ATOM 604 C CA . ASP A 1 75 ? -4.787 -5.626 5.888 1.00 96.06 75 ASP A CA 1
ATOM 605 C C . ASP A 1 75 ? -4.173 -5.046 4.598 1.00 96.06 75 ASP A C 1
ATOM 607 O O . ASP A 1 75 ? -4.870 -4.740 3.622 1.00 96.06 75 ASP A O 1
ATOM 611 N N . ALA A 1 76 ? -2.853 -4.850 4.605 1.00 96.75 76 ALA A N 1
ATOM 612 C CA . ALA A 1 76 ? -2.148 -4.241 3.486 1.00 96.75 76 ALA A CA 1
ATOM 613 C C . ALA A 1 76 ? -2.232 -5.077 2.202 1.00 96.75 76 ALA A C 1
ATOM 615 O O . ALA A 1 76 ? -2.410 -4.494 1.134 1.00 96.75 76 ALA A O 1
ATOM 616 N N . ALA A 1 77 ? -2.179 -6.409 2.295 1.00 96.94 77 ALA A N 1
ATOM 617 C CA . ALA A 1 77 ? -2.231 -7.296 1.134 1.00 96.94 77 ALA A CA 1
ATOM 618 C C . ALA A 1 77 ? -3.604 -7.252 0.442 1.00 96.94 77 ALA A C 1
ATOM 620 O O . ALA A 1 77 ? -3.702 -7.091 -0.779 1.00 96.94 77 ALA A O 1
ATOM 621 N N . ALA A 1 78 ? -4.690 -7.306 1.217 1.00 95.94 78 ALA A N 1
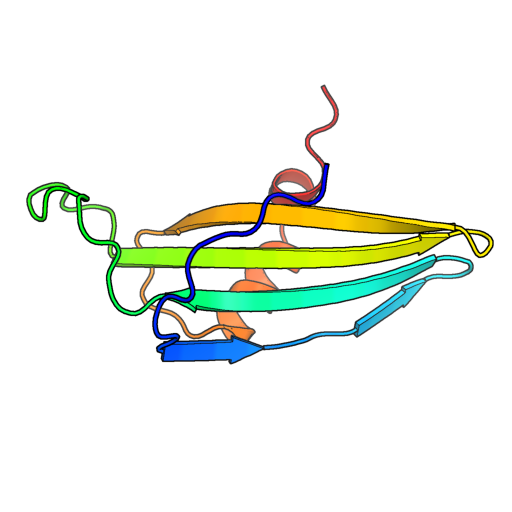ATOM 622 C CA . ALA A 1 78 ? -6.044 -7.191 0.691 1.00 95.94 78 ALA A CA 1
ATOM 623 C C . ALA A 1 78 ? -6.307 -5.803 0.084 1.00 95.94 78 ALA A C 1
ATOM 625 O O . ALA A 1 78 ? -6.967 -5.687 -0.956 1.00 95.94 78 ALA A O 1
ATOM 626 N N . PHE A 1 79 ? -5.773 -4.734 0.686 1.00 94.88 79 PHE A N 1
ATOM 627 C CA . PHE A 1 79 ? -5.826 -3.409 0.072 1.00 94.88 79 PHE A CA 1
ATOM 628 C C . PHE A 1 79 ? -4.989 -3.325 -1.204 1.00 94.88 79 PHE A C 1
ATOM 630 O O . PHE A 1 79 ? -5.485 -2.789 -2.193 1.00 94.88 79 PHE A O 1
ATOM 637 N N . ALA A 1 80 ? -3.778 -3.881 -1.229 1.00 94.25 80 ALA A N 1
ATOM 638 C CA . ALA A 1 80 ? -2.922 -3.898 -2.410 1.00 94.25 80 ALA A CA 1
ATOM 639 C C . ALA A 1 80 ? -3.615 -4.582 -3.597 1.00 94.25 80 ALA A C 1
ATOM 641 O O . ALA A 1 80 ? -3.640 -4.035 -4.704 1.00 94.25 80 ALA A O 1
ATOM 642 N N . GLN A 1 81 ? -4.269 -5.723 -3.356 1.00 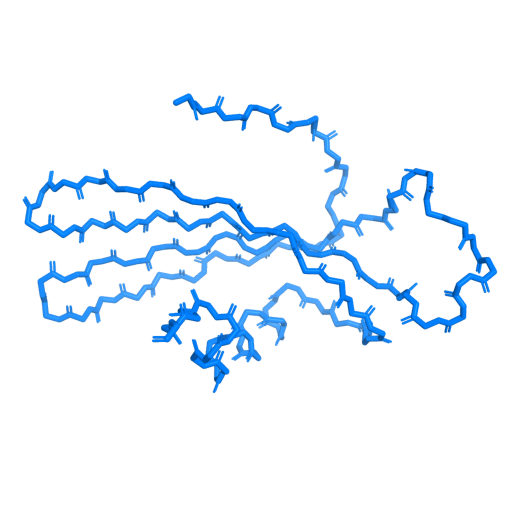93.56 81 GLN A N 1
ATOM 643 C CA . GLN A 1 81 ? -5.069 -6.412 -4.367 1.00 93.56 81 GLN A CA 1
ATOM 644 C C . GLN A 1 81 ? -6.213 -5.531 -4.890 1.00 93.56 81 GLN A C 1
ATOM 646 O O . GLN A 1 81 ? -6.403 -5.417 -6.103 1.00 93.56 81 GLN A O 1
ATOM 651 N N . ARG A 1 82 ? -6.970 -4.885 -3.995 1.00 92.44 82 ARG A N 1
ATOM 652 C CA . ARG A 1 82 ? -8.099 -4.019 -4.377 1.00 92.44 82 ARG A CA 1
ATOM 653 C C . ARG A 1 82 ? -7.649 -2.793 -5.159 1.00 92.44 82 ARG A C 1
ATOM 655 O O . ARG A 1 82 ? -8.257 -2.488 -6.181 1.00 92.44 82 ARG A O 1
ATOM 662 N N . ILE A 1 83 ? -6.597 -2.115 -4.704 1.00 90.56 83 ILE A N 1
ATOM 663 C CA . ILE A 1 83 ? -6.011 -0.952 -5.381 1.00 90.56 83 ILE A CA 1
ATOM 664 C C . ILE A 1 83 ? -5.595 -1.351 -6.801 1.00 90.56 83 ILE A C 1
ATOM 666 O O . ILE A 1 83 ? -5.992 -0.701 -7.766 1.00 90.56 83 ILE A O 1
ATOM 670 N N . ARG A 1 84 ? -4.907 -2.489 -6.944 1.00 86.88 84 ARG A N 1
ATOM 671 C CA . ARG A 1 84 ? -4.493 -3.033 -8.243 1.00 86.88 84 ARG A CA 1
ATOM 672 C C . ARG A 1 84 ? -5.672 -3.332 -9.173 1.00 86.88 84 ARG A C 1
ATOM 674 O O . ARG A 1 84 ? -5.593 -3.052 -10.366 1.00 86.88 84 ARG A O 1
ATOM 681 N N . GLN A 1 85 ? -6.754 -3.910 -8.653 1.00 86.94 85 GLN A N 1
ATOM 682 C CA . GLN A 1 85 ? -7.957 -4.214 -9.441 1.00 86.94 85 GLN A CA 1
ATOM 683 C C 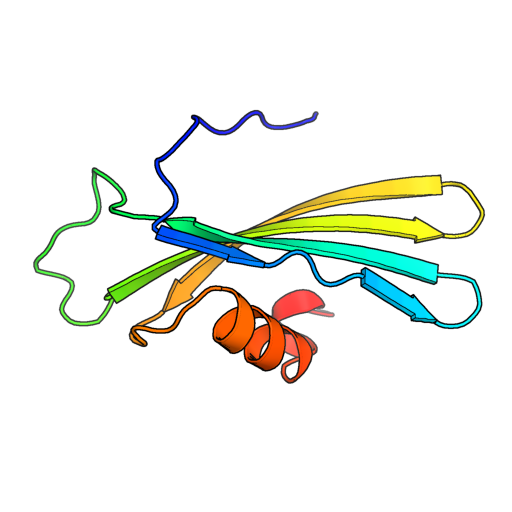. GLN A 1 85 ? -8.683 -2.954 -9.936 1.00 86.94 85 GLN A C 1
ATOM 685 O O . GLN A 1 85 ? -9.443 -3.024 -10.898 1.00 86.94 85 GLN A O 1
ATOM 690 N N . HIS A 1 86 ? -8.435 -1.799 -9.317 1.00 84.44 86 HIS A N 1
ATOM 691 C CA . HIS A 1 86 ? -9.087 -0.538 -9.649 1.00 84.44 86 HIS A CA 1
ATOM 692 C C . HIS A 1 86 ? -8.092 0.429 -10.292 1.00 84.44 86 HIS A C 1
ATOM 694 O O . HIS A 1 86 ? -7.708 1.437 -9.704 1.00 84.44 86 HIS A O 1
ATOM 700 N N . TRP A 1 87 ? -7.723 0.148 -11.545 1.00 71.81 87 TRP A N 1
ATOM 701 C CA . TRP A 1 87 ? -6.796 0.956 -12.351 1.00 71.81 87 TRP A CA 1
ATOM 702 C C . TRP A 1 87 ? -7.037 2.477 -12.260 1.00 71.81 87 TRP A C 1
ATOM 704 O O . TRP A 1 87 ? -6.084 3.253 -12.159 1.00 71.81 87 TRP A O 1
ATOM 714 N N . TYR A 1 88 ? -8.304 2.906 -12.240 1.00 68.88 88 TYR A N 1
ATOM 715 C CA . TYR A 1 88 ? -8.702 4.316 -12.144 1.00 68.88 88 TYR A CA 1
ATOM 716 C C . TYR A 1 88 ? -8.294 5.007 -10.834 1.00 68.88 88 TYR A C 1
ATOM 718 O O . TYR A 1 88 ? -8.042 6.210 -10.843 1.00 68.88 88 TYR A O 1
ATOM 726 N N . ILE A 1 89 ? -8.202 4.271 -9.722 1.00 74.25 89 ILE A N 1
ATOM 727 C CA . ILE A 1 89 ? -7.773 4.808 -8.419 1.00 74.25 89 ILE A CA 1
ATOM 728 C C . ILE A 1 89 ? -6.291 5.207 -8.457 1.00 74.25 89 ILE A C 1
ATOM 730 O O . ILE A 1 89 ? -5.879 6.146 -7.776 1.00 74.25 89 ILE A O 1
ATOM 734 N N . GLU A 1 90 ? -5.497 4.515 -9.274 1.00 68.19 90 GLU A N 1
ATOM 735 C CA . GLU A 1 90 ? -4.055 4.735 -9.395 1.00 68.19 90 GLU A CA 1
ATOM 736 C C . GLU A 1 90 ? -3.652 5.696 -10.522 1.00 68.19 90 GLU A C 1
ATOM 738 O O . GLU A 1 90 ? -2.544 6.232 -10.480 1.00 68.19 90 GLU A O 1
ATOM 743 N N . ASN A 1 91 ? -4.482 5.851 -11.561 1.00 66.50 91 ASN A N 1
ATOM 744 C CA . ASN A 1 91 ? -4.031 6.418 -12.838 1.00 66.50 91 ASN A CA 1
ATOM 745 C C . ASN A 1 91 ? -4.865 7.578 -13.378 1.00 66.50 91 ASN A C 1
ATOM 747 O O . ASN A 1 91 ? -4.600 7.915 -14.524 1.00 66.50 91 ASN A O 1
ATOM 751 N N . ARG A 1 92 ? -5.839 8.143 -12.628 1.00 61.22 92 ARG A N 1
ATOM 752 C CA . ARG A 1 92 ? -6.735 9.254 -13.054 1.00 61.22 92 ARG A CA 1
ATOM 753 C C . ARG A 1 92 ? -6.220 9.992 -14.307 1.00 61.22 92 ARG A C 1
ATOM 755 O O . ARG A 1 92 ? -5.469 10.958 -14.200 1.00 61.22 92 ARG A O 1
ATOM 762 N N . LEU A 1 93 ? -6.607 9.490 -15.483 1.00 46.50 93 LEU A N 1
ATOM 763 C CA . LEU A 1 93 ? -6.487 10.211 -16.742 1.00 46.50 93 LEU A CA 1
ATOM 764 C C . LEU A 1 93 ? -7.646 11.201 -16.706 1.00 46.50 93 LEU A C 1
ATOM 766 O O . LEU A 1 93 ? -8.790 10.775 -16.536 1.00 46.50 93 LEU A O 1
ATOM 770 N N . TYR A 1 94 ? -7.326 12.492 -16.737 1.00 49.16 94 TYR A N 1
ATOM 771 C CA . TYR A 1 94 ? -8.321 13.531 -16.986 1.00 49.16 94 TYR A CA 1
ATOM 772 C C . TYR A 1 94 ? -8.944 13.332 -18.368 1.00 49.16 94 TYR A C 1
ATOM 774 O O . TYR A 1 94 ? -8.192 12.925 -19.287 1.00 49.16 94 TYR A O 1
#

Sequence (94 aa):
MQTQFEPVPVQSLDTPTEQTRDRQTQRTVSVLDRVTGINPQRVGVQRIMRVERVVTRANRPFTETMFYISSLTLDAAAFAQRIRQHWYIENRLY

Foldseek 3Di:
DPDDDDDADFPAWDWDWDDDDQKIKIKIKTWGDDDPPPDPVPLQFDTKIWIWMWMAGPNDIDIDIDIDTGSDDDHRVVVVVVCVVCVCNVPVDD